Protein AF-A0A2G9UED8-F1 (afdb_monomer)

Nearest PDB structures (foldseek):
  7v2d-assembly1_C  TM=9.829E-01  e=2.106E-15  Sus scrofa
  6zkq-assembly1_6  TM=9.779E-01  e=3.100E-15  Ovis aries
  7ard-assembly1_B  TM=9.927E-01  e=5.538E-15  Polytomella sp. Pringsheim 198.80
  8qby-assembly1_B  TM=9.791E-01  e=1.055E-14  Paracoccus denitrificans PD1222
  7tgh-assembly1_S7  TM=9.379E-01  e=4.356E-14  Tetrahymena thermophila

Foldseek 3Di:
DPVVVVVLVVVVDPDPFKDWDWDFPPDDDDDDGFTWIFIDRHPATQEIERQAWDWPVCLVVVLVVVVPHPPNHAYEYFECRQQANHPNNVPPGTHGHNCVRDNHDYYQYDPHGDSVSVVVRVVVVVVVVVPPPVVVVVVVD

Sequence (141 aa):
MDDFGQQIVNPLFKVPRYKAFILHPTKQQQEPEAKFVLVTKGLVTDLIFVAGTVTNKMAPALRRIYDQMPEAKWVISMGSCANGGGYYHYAYSVLRGCDRIIPVDIYVPGCPPSAEALLYGVLQLQKKIKRKREAQLWYRR

Secondary structure (DSSP, 8-state):
--HHHHHHHHHH--STTEEEEEEPPPS-------EEEEEEETTEEEEEEEESPPBTTTHHHHHHHHHHS-SS-EEEEESHHHHH-GGGTT-TTB-S-GGGTS--SEEE--SSPPHHHHHHHHHHHHHHHHH--HHHHHHT-

Organism: Teladorsagia circumcincta (NCBI:txid45464)

Structure (mmCIF, N/CA/C/O backbone):
data_AF-A0A2G9UED8-F1
#
_entry.id   AF-A0A2G9UED8-F1
#
loop_
_atom_site.group_PDB
_atom_site.id
_atom_site.type_symbol
_atom_site.label_atom_id
_atom_site.label_alt_id
_atom_site.label_comp_id
_atom_site.label_asym_id
_at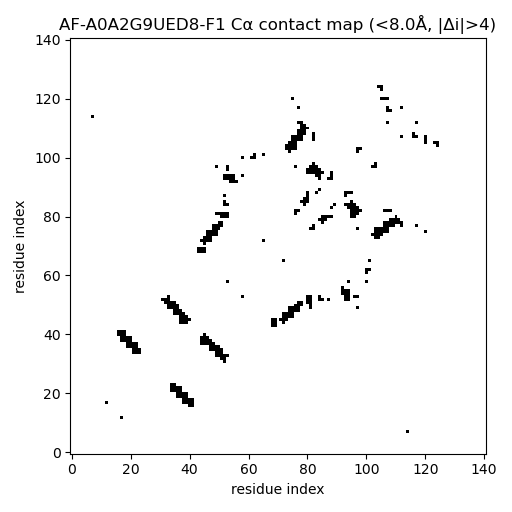om_site.label_entity_id
_atom_site.label_seq_id
_atom_site.pdbx_PDB_ins_code
_atom_site.Cartn_x
_atom_site.Cartn_y
_atom_site.Cartn_z
_atom_site.occupancy
_atom_site.B_iso_or_equiv
_atom_site.auth_seq_id
_atom_site.auth_comp_id
_atom_site.auth_asym_id
_atom_site.auth_atom_id
_atom_site.pdbx_PDB_model_num
ATOM 1 N N . MET A 1 1 ? 18.263 -5.040 2.429 1.00 39.28 1 MET A N 1
ATOM 2 C CA . MET A 1 1 ? 17.142 -4.111 2.761 1.00 39.28 1 MET A CA 1
ATOM 3 C C . MET A 1 1 ? 16.125 -4.837 3.644 1.00 39.28 1 MET A C 1
ATOM 5 O O . MET A 1 1 ? 14.924 -4.603 3.552 1.00 39.28 1 MET A O 1
ATOM 9 N N . ASP A 1 2 ? 16.629 -5.757 4.465 1.00 37.94 2 ASP A N 1
ATOM 10 C CA . ASP A 1 2 ? 15.867 -6.810 5.135 1.00 37.94 2 ASP A CA 1
ATOM 11 C C . ASP A 1 2 ? 15.855 -6.536 6.651 1.00 37.94 2 ASP A C 1
ATOM 13 O O . ASP A 1 2 ? 14.844 -6.760 7.311 1.00 37.94 2 ASP A O 1
ATOM 17 N N . ASP A 1 3 ? 16.891 -5.852 7.153 1.00 37.97 3 ASP A N 1
ATOM 18 C CA . ASP A 1 3 ? 16.985 -5.384 8.539 1.00 37.97 3 ASP A CA 1
ATOM 19 C C . ASP A 1 3 ? 16.120 -4.157 8.846 1.00 37.97 3 ASP A C 1
ATOM 21 O O . ASP A 1 3 ? 15.564 -4.069 9.932 1.00 37.97 3 ASP A O 1
ATOM 25 N N . PHE A 1 4 ? 15.937 -3.215 7.911 1.00 42.72 4 PHE A N 1
ATOM 26 C CA . PHE A 1 4 ? 15.187 -1.972 8.179 1.00 42.72 4 PHE A CA 1
ATOM 27 C C . PHE A 1 4 ? 13.675 -2.226 8.321 1.00 42.72 4 PHE A C 1
ATOM 29 O O . PHE A 1 4 ? 13.005 -1.646 9.174 1.00 42.72 4 PHE A O 1
ATOM 36 N N . GLY A 1 5 ? 13.144 -3.156 7.517 1.00 41.88 5 GLY A N 1
ATOM 37 C CA . GLY A 1 5 ? 11.774 -3.650 7.658 1.00 41.88 5 GLY A CA 1
ATOM 38 C C . GLY A 1 5 ? 11.588 -4.391 8.982 1.00 41.88 5 GLY A C 1
ATOM 39 O O . GLY A 1 5 ? 10.623 -4.134 9.693 1.00 41.88 5 GLY A O 1
ATOM 40 N N . GLN A 1 6 ? 12.548 -5.232 9.378 1.00 44.19 6 GLN A N 1
ATOM 41 C CA . GLN A 1 6 ? 12.515 -5.906 10.677 1.00 44.19 6 GLN A CA 1
ATOM 42 C C . GLN A 1 6 ? 12.700 -4.931 11.856 1.00 44.19 6 GLN A C 1
ATOM 44 O O . GLN A 1 6 ? 12.036 -5.096 12.872 1.00 44.19 6 GLN A O 1
ATOM 49 N N . GLN A 1 7 ? 13.509 -3.874 11.733 1.00 41.84 7 GLN A N 1
ATOM 50 C CA . GLN A 1 7 ? 13.758 -2.879 12.787 1.00 41.84 7 GLN A CA 1
ATOM 51 C C . GLN A 1 7 ? 12.608 -1.898 13.023 1.00 41.84 7 GLN A C 1
ATOM 53 O O . GLN A 1 7 ? 12.506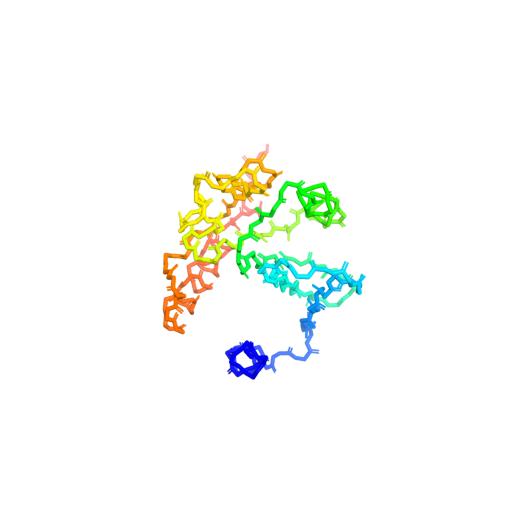 -1.389 14.131 1.00 41.84 7 GLN A O 1
ATOM 58 N N . ILE A 1 8 ? 11.742 -1.624 12.042 1.00 48.03 8 ILE A N 1
ATOM 59 C CA . ILE A 1 8 ? 10.535 -0.796 12.249 1.00 48.03 8 ILE A CA 1
ATOM 60 C C . ILE A 1 8 ? 9.361 -1.671 12.714 1.00 48.03 8 ILE A C 1
ATOM 62 O O . ILE A 1 8 ? 8.551 -1.253 13.545 1.00 48.03 8 ILE A O 1
ATOM 66 N N . VAL A 1 9 ? 9.295 -2.916 12.229 1.00 47.19 9 VAL A N 1
ATOM 67 C CA . VAL A 1 9 ? 8.254 -3.879 12.610 1.00 47.19 9 VAL A CA 1
ATOM 68 C C . VAL A 1 9 ? 8.479 -4.409 14.038 1.00 47.19 9 VAL A C 1
ATOM 70 O O . VAL A 1 9 ? 7.526 -4.448 14.806 1.00 47.19 9 VAL A O 1
ATOM 73 N N . ASN A 1 10 ? 9.710 -4.721 14.461 1.00 41.97 10 ASN A N 1
ATOM 74 C CA . ASN A 1 10 ? 10.003 -5.298 15.788 1.00 41.97 10 ASN A CA 1
ATOM 75 C C . ASN A 1 10 ? 9.675 -4.415 17.021 1.00 41.97 10 ASN A C 1
ATOM 77 O O . ASN A 1 10 ? 9.239 -4.970 18.030 1.00 41.97 10 ASN A O 1
ATOM 81 N N . PRO A 1 11 ? 9.872 -3.079 17.021 1.00 40.47 11 PRO A N 1
ATOM 82 C CA . PRO A 1 11 ? 9.490 -2.224 18.152 1.00 40.47 11 PRO A CA 1
ATOM 83 C C . PRO A 1 11 ? 8.032 -1.728 18.060 1.00 40.47 11 PRO A C 1
ATOM 85 O O . PRO A 1 11 ? 7.355 -1.673 19.083 1.00 40.47 11 PRO A O 1
ATOM 88 N N . LEU A 1 12 ? 7.546 -1.470 16.832 1.00 46.25 12 LEU A N 1
ATOM 89 C CA . LEU A 1 12 ? 6.146 -1.466 16.366 1.00 46.25 12 LEU A CA 1
ATOM 90 C C . LEU A 1 12 ? 5.172 -2.392 17.081 1.00 46.25 12 LEU A C 1
ATOM 92 O O . LEU A 1 12 ? 4.112 -2.060 17.618 1.00 46.25 12 LEU A O 1
ATOM 96 N N . PHE A 1 13 ? 5.577 -3.634 16.946 1.00 45.47 13 PHE A N 1
ATOM 97 C CA . PHE A 1 13 ? 4.773 -4.792 17.102 1.00 45.47 13 PHE A CA 1
ATOM 98 C C . PHE A 1 13 ? 5.580 -5.642 18.086 1.00 45.47 13 PHE A C 1
ATOM 100 O O . PHE A 1 13 ? 6.414 -6.449 17.682 1.00 45.47 13 PHE A O 1
ATOM 107 N N . LYS A 1 14 ? 5.328 -5.435 19.389 1.00 40.03 14 LYS A N 1
ATOM 108 C CA . LYS A 1 14 ? 5.790 -6.267 20.528 1.00 40.03 14 LYS A CA 1
ATOM 109 C C . LYS A 1 14 ? 4.627 -6.987 21.251 1.00 40.03 14 LYS A C 1
ATOM 111 O O . LYS A 1 14 ? 4.794 -7.541 22.333 1.00 40.03 14 LYS A O 1
ATOM 116 N N . VAL A 1 15 ? 3.424 -6.958 20.668 1.00 39.53 15 VAL A N 1
ATOM 117 C CA . VAL A 1 15 ? 2.265 -7.783 21.062 1.00 39.53 15 VAL A CA 1
ATOM 118 C C . VAL A 1 15 ? 2.383 -9.216 20.494 1.00 39.53 15 VAL A C 1
ATOM 120 O O . VAL A 1 15 ? 2.290 -9.391 19.295 1.00 39.53 15 VAL A O 1
ATOM 123 N N . PRO A 1 16 ? 2.470 -10.289 21.293 1.00 37.62 16 PRO A N 1
ATOM 124 C CA . PRO A 1 16 ? 2.824 -11.661 20.856 1.00 37.62 16 PRO A CA 1
ATOM 125 C C . PRO A 1 16 ? 1.884 -12.357 19.835 1.00 37.62 16 PRO A C 1
ATOM 127 O O . PRO A 1 16 ? 1.978 -13.561 19.613 1.00 37.62 16 PRO A O 1
ATOM 130 N N . ARG A 1 17 ? 0.940 -11.633 19.228 1.00 42.59 17 ARG A N 1
ATOM 131 C CA . ARG A 1 17 ? -0.161 -12.138 18.412 1.00 42.59 17 ARG A CA 1
ATOM 132 C C . ARG A 1 17 ? -0.050 -11.817 16.914 1.00 42.59 17 ARG A C 1
ATOM 134 O O . ARG A 1 17 ? -0.813 -12.423 16.165 1.00 42.59 17 ARG A O 1
ATOM 141 N N . TYR A 1 18 ? 0.834 -10.910 16.471 1.00 44.00 18 TYR A N 1
ATOM 142 C CA . TYR A 1 18 ? 1.023 -10.657 15.033 1.00 44.00 18 TYR A CA 1
ATOM 143 C C . TYR A 1 18 ? 2.225 -11.406 14.453 1.00 44.00 18 TYR A C 1
ATOM 145 O O . TYR A 1 18 ? 3.258 -11.549 15.104 1.00 44.00 18 TYR A O 1
ATOM 153 N N . LYS A 1 19 ? 2.100 -11.884 13.213 1.00 47.00 19 LYS A N 1
ATOM 154 C CA . LYS A 1 19 ? 3.220 -12.427 12.433 1.00 47.00 19 LYS A CA 1
ATOM 155 C C . LYS A 1 19 ? 3.323 -11.652 11.124 1.00 47.00 19 LYS A C 1
ATOM 157 O O . LYS A 1 19 ? 2.314 -11.402 10.469 1.00 47.00 19 LYS A O 1
ATOM 162 N N . ALA A 1 20 ? 4.540 -11.247 10.773 1.00 51.47 20 ALA A N 1
ATOM 163 C CA . ALA A 1 20 ? 4.835 -10.626 9.490 1.00 51.47 20 ALA A CA 1
ATOM 164 C C . ALA A 1 20 ? 5.301 -11.715 8.521 1.00 51.47 20 ALA A C 1
ATOM 166 O O . ALA A 1 20 ? 6.325 -12.354 8.760 1.00 51.47 20 ALA A O 1
ATOM 167 N N . PHE A 1 21 ? 4.550 -11.937 7.445 1.00 52.25 21 PHE A N 1
ATOM 168 C CA . PHE A 1 21 ? 4.965 -12.831 6.369 1.00 52.25 21 PHE A CA 1
ATOM 169 C C . PHE A 1 21 ? 5.468 -11.992 5.201 1.00 52.25 21 PHE A C 1
ATOM 171 O O . PHE A 1 21 ? 4.729 -11.183 4.635 1.00 52.25 21 PHE A O 1
ATOM 178 N N . ILE A 1 22 ? 6.741 -12.186 4.863 1.00 53.28 22 ILE A N 1
ATOM 179 C CA . ILE A 1 22 ? 7.346 -11.614 3.665 1.00 53.28 22 ILE A CA 1
ATOM 180 C C . ILE A 1 22 ? 7.141 -12.634 2.552 1.00 53.28 22 ILE A C 1
ATOM 182 O O . ILE A 1 22 ? 7.732 -13.716 2.571 1.00 53.28 22 ILE A O 1
ATOM 186 N N . LEU A 1 23 ? 6.276 -12.309 1.595 1.00 52.56 23 LEU A N 1
ATOM 187 C CA . LEU A 1 23 ? 6.141 -13.125 0.396 1.00 52.56 23 LEU A CA 1
ATOM 188 C C . LEU A 1 23 ? 7.271 -12.750 -0.559 1.00 52.56 23 LEU A C 1
ATOM 190 O O . LEU A 1 23 ? 7.212 -11.729 -1.242 1.00 52.56 23 LEU A O 1
ATOM 194 N N . HIS A 1 24 ? 8.307 -13.584 -0.588 1.00 42.75 24 HIS A N 1
ATOM 195 C CA . HIS A 1 24 ? 9.303 -13.548 -1.650 1.00 42.75 24 HIS A CA 1
ATOM 196 C C . HIS A 1 24 ? 8.779 -14.367 -2.839 1.00 42.75 24 HIS A C 1
ATOM 198 O O . HIS A 1 24 ? 8.445 -15.541 -2.651 1.00 42.75 24 HIS A O 1
ATOM 204 N N . PRO A 1 25 ? 8.699 -13.804 -4.057 1.00 43.16 25 PRO A N 1
ATOM 205 C CA . PRO A 1 25 ? 8.406 -14.606 -5.236 1.00 43.16 25 PRO A CA 1
ATOM 206 C C . PRO A 1 25 ? 9.520 -15.647 -5.428 1.00 43.16 25 PRO A C 1
ATOM 208 O O . PRO A 1 25 ? 10.709 -15.328 -5.461 1.00 43.16 25 PRO A O 1
ATOM 211 N N . THR A 1 26 ? 9.136 -16.918 -5.506 1.00 43.25 26 THR A N 1
ATOM 212 C CA . THR A 1 26 ? 10.039 -18.053 -5.690 1.00 43.25 26 THR A CA 1
ATOM 213 C C . THR A 1 26 ? 10.739 -17.982 -7.052 1.00 43.25 26 THR A C 1
ATOM 215 O O . THR A 1 26 ? 10.097 -18.038 -8.090 1.00 43.25 26 THR A O 1
ATOM 218 N N . LYS A 1 27 ? 12.073 -17.861 -6.987 1.00 44.09 27 LYS A N 1
ATOM 219 C CA . LYS A 1 27 ? 13.131 -18.080 -7.995 1.00 44.09 27 LYS A CA 1
ATOM 220 C C . LYS A 1 27 ? 12.871 -17.695 -9.475 1.00 44.09 27 LYS A C 1
ATOM 222 O O . LYS A 1 27 ? 12.113 -18.337 -10.187 1.00 44.09 27 LYS A O 1
ATOM 227 N N . GLN A 1 28 ? 13.770 -16.808 -9.931 1.00 41.03 28 GLN A N 1
ATOM 228 C CA . GLN A 1 28 ? 14.296 -16.581 -11.295 1.00 41.03 28 GLN A CA 1
ATOM 229 C C . GLN A 1 28 ? 13.608 -15.530 -12.186 1.00 41.03 28 GLN A C 1
ATOM 231 O O . GLN A 1 28 ? 12.726 -15.841 -12.974 1.00 41.03 28 GLN A O 1
ATOM 236 N N . GLN A 1 29 ? 14.107 -14.290 -12.062 1.00 35.09 29 GLN A N 1
ATOM 237 C CA . GLN A 1 29 ? 14.601 -13.365 -13.109 1.00 35.09 29 GLN A CA 1
ATOM 238 C C . GLN A 1 29 ? 14.325 -11.908 -12.699 1.00 35.09 29 GLN A C 1
ATOM 240 O O . GLN A 1 29 ? 13.221 -11.407 -12.849 1.00 35.09 29 GLN A O 1
ATOM 245 N N . GLN A 1 30 ? 15.354 -11.275 -12.125 1.00 40.94 30 GLN A N 1
ATOM 246 C CA . GLN A 1 30 ? 15.758 -9.875 -12.322 1.00 40.94 30 GLN A CA 1
ATOM 247 C C . GLN A 1 30 ? 14.638 -8.860 -12.668 1.00 40.94 30 GLN A C 1
ATOM 249 O O . GLN A 1 30 ? 14.644 -8.260 -13.735 1.00 40.94 30 GLN A O 1
ATOM 254 N N . GLU A 1 31 ? 13.707 -8.616 -11.744 1.00 39.66 31 GLU A N 1
ATOM 255 C CA . GLU A 1 31 ? 12.831 -7.433 -11.746 1.00 39.66 31 GLU A CA 1
ATOM 256 C C . GLU A 1 31 ? 12.878 -6.788 -10.350 1.00 39.66 31 GLU A C 1
ATOM 258 O O . GLU A 1 31 ? 13.016 -7.520 -9.364 1.00 39.66 31 GLU A O 1
ATOM 263 N N . PRO A 1 32 ? 12.821 -5.444 -10.233 1.00 41.47 32 PRO A N 1
ATOM 264 C CA . PRO A 1 32 ? 12.963 -4.746 -8.956 1.00 41.47 32 PRO A CA 1
ATOM 265 C C . PRO A 1 32 ? 11.934 -5.278 -7.954 1.00 41.47 32 PRO A C 1
ATOM 267 O O . PRO A 1 32 ? 10.727 -5.189 -8.169 1.00 41.47 32 PRO A O 1
ATOM 270 N N . GLU A 1 33 ? 12.442 -5.886 -6.888 1.00 42.59 33 GLU A N 1
ATOM 271 C CA . GLU A 1 33 ? 11.713 -6.760 -5.974 1.00 42.59 33 GLU A CA 1
ATOM 272 C C . GLU A 1 33 ? 10.497 -6.060 -5.351 1.00 42.59 33 GLU A C 1
ATOM 274 O O . GLU A 1 33 ? 10.631 -5.197 -4.482 1.00 42.59 33 GLU A O 1
ATOM 279 N N . ALA A 1 34 ? 9.289 -6.446 -5.759 1.00 47.25 34 ALA A N 1
ATOM 280 C CA . ALA A 1 34 ? 8.080 -6.059 -5.046 1.00 47.25 34 ALA A CA 1
ATOM 281 C C . ALA A 1 34 ? 8.021 -6.848 -3.729 1.00 47.25 34 ALA A C 1
ATOM 283 O O . ALA A 1 34 ? 7.718 -8.043 -3.724 1.00 47.25 34 ALA A O 1
ATOM 284 N N . LYS A 1 35 ? 8.340 -6.193 -2.607 1.00 55.00 35 LYS A N 1
ATOM 285 C CA . LYS A 1 35 ? 8.237 -6.790 -1.272 1.00 55.00 35 LYS A CA 1
ATOM 286 C C . LYS A 1 35 ? 6.838 -6.518 -0.724 1.00 55.00 35 LYS A C 1
ATOM 288 O O . LYS A 1 35 ? 6.485 -5.382 -0.416 1.00 55.00 35 LYS A O 1
ATOM 293 N N . PHE A 1 36 ? 6.029 -7.567 -0.608 1.00 62.09 36 PHE A N 1
ATOM 294 C CA . PHE A 1 36 ? 4.726 -7.494 0.054 1.00 62.09 36 PHE A CA 1
ATOM 295 C C . PHE A 1 36 ? 4.882 -7.985 1.489 1.00 62.09 36 PHE A C 1
ATOM 297 O O . PHE A 1 36 ? 5.335 -9.110 1.714 1.00 62.09 36 PHE A O 1
ATOM 304 N N . VAL A 1 37 ? 4.512 -7.142 2.452 1.00 64.19 37 VAL A N 1
ATOM 305 C CA . VAL A 1 37 ? 4.506 -7.516 3.870 1.00 64.19 37 VAL A CA 1
ATOM 306 C C . VAL A 1 37 ? 3.059 -7.657 4.311 1.00 64.19 37 VAL A C 1
ATOM 308 O O . VAL A 1 37 ? 2.300 -6.686 4.325 1.00 64.19 37 VAL A O 1
ATOM 311 N N . LEU A 1 38 ? 2.679 -8.884 4.653 1.00 62.66 38 LEU A N 1
ATOM 312 C CA . LEU A 1 38 ? 1.378 -9.197 5.230 1.00 62.66 38 LEU A CA 1
ATOM 313 C C . LEU A 1 38 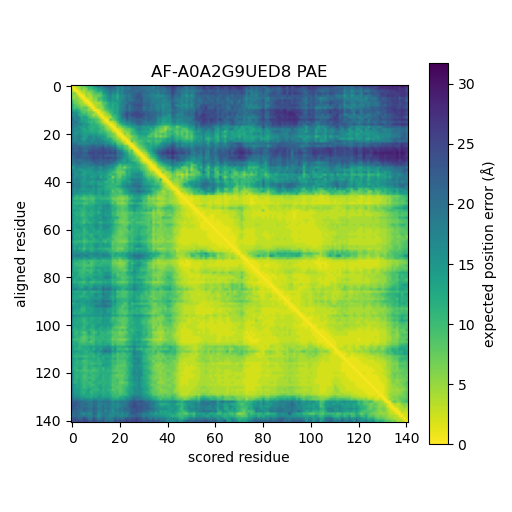? 1.511 -9.231 6.748 1.00 62.66 38 LEU A C 1
ATOM 315 O O . LEU A 1 38 ? 2.369 -9.943 7.274 1.00 62.66 38 LEU A O 1
ATOM 319 N N . VAL A 1 39 ? 0.664 -8.477 7.449 1.00 61.34 39 VAL A N 1
ATOM 320 C CA . VAL A 1 39 ? 0.598 -8.507 8.914 1.00 61.34 39 VAL A CA 1
ATOM 321 C C . VAL A 1 39 ? -0.657 -9.266 9.331 1.00 61.34 39 VAL A C 1
ATOM 323 O O . VAL A 1 39 ? -1.782 -8.839 9.058 1.00 61.34 39 VAL A O 1
ATOM 326 N N . THR A 1 40 ? -0.458 -10.412 9.981 1.00 53.66 40 THR A N 1
ATOM 327 C CA . THR A 1 40 ? -1.537 -11.286 10.463 1.00 53.66 40 THR A CA 1
ATOM 328 C C . THR A 1 40 ? -1.740 -11.139 11.955 1.00 53.66 40 THR A C 1
ATOM 330 O O . THR A 1 40 ? -0.784 -10.834 12.656 1.00 53.66 40 THR A O 1
ATOM 333 N N . LYS A 1 41 ? -2.951 -11.398 12.460 1.00 53.25 41 LYS A N 1
ATOM 334 C CA . LYS A 1 41 ? -3.228 -11.640 13.883 1.00 53.25 41 LYS A CA 1
ATOM 335 C C . LYS A 1 41 ? -3.694 -13.092 14.032 1.00 53.25 41 LYS A C 1
ATOM 337 O O . LYS A 1 41 ? -4.884 -13.385 14.015 1.00 53.25 41 LYS A O 1
ATOM 342 N N . GLY A 1 42 ? -2.748 -14.024 14.155 1.00 57.09 42 GLY A N 1
ATOM 343 C CA . GLY A 1 42 ? -3.017 -15.468 14.072 1.00 57.09 42 GLY A CA 1
ATOM 344 C C . GLY A 1 42 ? -2.944 -16.000 12.633 1.00 57.09 42 GLY A C 1
ATOM 345 O O . GLY A 1 42 ? -2.047 -15.609 11.887 1.00 57.09 42 GLY A O 1
ATOM 346 N N . LEU A 1 43 ? -3.858 -16.903 12.250 1.00 54.16 43 LEU A N 1
ATOM 347 C CA . LEU A 1 43 ? -3.950 -17.473 10.888 1.00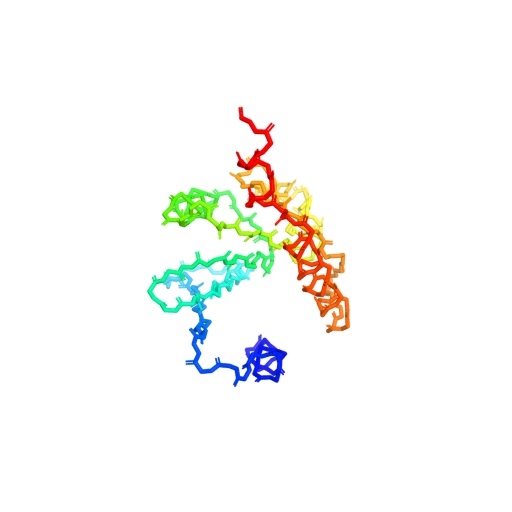 54.16 43 LEU A CA 1
ATOM 348 C C . LEU A 1 43 ? -4.513 -16.487 9.849 1.00 54.16 43 LEU A C 1
ATOM 350 O O . LEU A 1 43 ? -4.470 -16.767 8.656 1.00 54.16 43 LEU A O 1
ATOM 354 N N . VAL A 1 44 ? -5.054 -15.356 10.302 1.00 57.12 44 VAL A N 1
ATOM 355 C CA . VAL A 1 44 ? -5.820 -14.422 9.480 1.00 57.12 44 VAL A CA 1
ATOM 356 C C . VAL A 1 44 ? -5.040 -13.120 9.286 1.00 57.12 44 VAL A C 1
ATOM 358 O O . VAL A 1 44 ? -4.533 -12.541 10.252 1.00 57.12 44 VAL A O 1
ATOM 361 N N . THR A 1 45 ? -4.915 -12.683 8.031 1.00 60.59 45 THR A N 1
ATOM 362 C CA . THR A 1 45 ? -4.251 -11.430 7.645 1.00 60.59 45 THR A CA 1
ATOM 363 C C . THR A 1 45 ? -5.235 -10.270 7.676 1.00 60.59 45 THR A C 1
ATOM 365 O O . THR A 1 45 ? -6.249 -10.328 6.988 1.00 60.59 45 THR A O 1
ATOM 368 N N . ASP A 1 46 ? -4.891 -9.191 8.381 1.00 71.62 46 ASP A N 1
ATOM 369 C CA . ASP A 1 46 ? -5.773 -8.021 8.528 1.00 71.62 46 ASP A CA 1
ATOM 370 C C . ASP A 1 46 ? -5.238 -6.781 7.778 1.00 71.62 46 ASP A C 1
ATOM 372 O O . ASP A 1 46 ? -5.974 -5.829 7.519 1.00 71.62 46 ASP A O 1
ATOM 376 N N . LEU A 1 47 ? -3.948 -6.769 7.410 1.00 78.75 47 LEU A N 1
ATOM 377 C CA . LEU A 1 47 ? -3.279 -5.613 6.805 1.00 78.75 47 LEU A CA 1
ATOM 378 C C . LEU A 1 47 ? -2.257 -6.026 5.733 1.00 78.75 47 LEU A C 1
ATOM 380 O O . LEU A 1 47 ? -1.379 -6.854 5.990 1.00 78.75 47 LEU A O 1
ATOM 384 N N . ILE A 1 48 ? -2.341 -5.396 4.556 1.00 83.69 48 ILE A N 1
ATOM 385 C CA . ILE A 1 48 ? -1.358 -5.499 3.466 1.00 83.69 48 ILE A CA 1
ATOM 386 C C . ILE A 1 48 ? -0.533 -4.214 3.386 1.00 83.69 48 ILE A C 1
ATOM 388 O O . ILE A 1 48 ? -1.090 -3.122 3.255 1.00 83.69 48 ILE A O 1
ATOM 392 N N . PHE A 1 49 ? 0.793 -4.351 3.355 1.00 84.12 49 PHE A N 1
ATOM 393 C CA . PHE A 1 49 ? 1.700 -3.301 2.895 1.00 84.12 49 PHE A CA 1
ATOM 394 C C . PHE A 1 49 ? 2.191 -3.601 1.479 1.00 84.12 49 PHE A C 1
ATOM 396 O O . PHE A 1 49 ? 2.838 -4.625 1.236 1.00 84.12 49 PHE A O 1
ATOM 403 N N . VAL A 1 50 ? 1.926 -2.680 0.555 1.00 85.06 50 VAL A N 1
ATOM 404 C CA . VAL A 1 50 ? 2.462 -2.716 -0.810 1.00 85.06 50 VAL A CA 1
ATOM 405 C C . VAL A 1 50 ? 3.710 -1.842 -0.848 1.00 85.06 50 VAL A C 1
ATOM 407 O O . VAL A 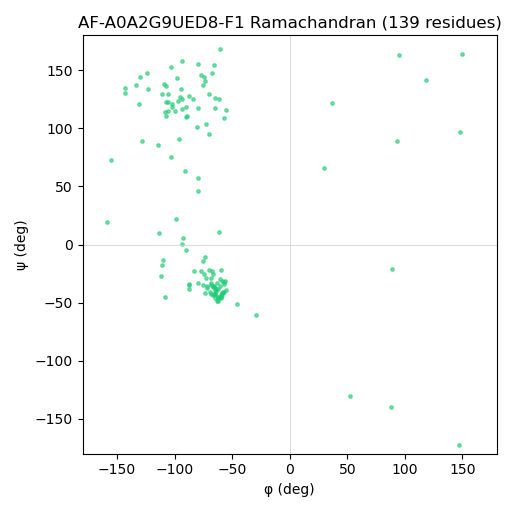1 50 ? 3.619 -0.632 -1.045 1.00 85.06 50 VAL A O 1
ATOM 410 N N . ALA A 1 51 ? 4.871 -2.448 -0.592 1.00 80.56 51 ALA A N 1
ATOM 411 C CA . ALA A 1 51 ? 6.152 -1.756 -0.490 1.00 80.56 51 ALA A CA 1
ATOM 412 C C . ALA A 1 51 ? 6.992 -1.957 -1.757 1.00 80.56 51 ALA A C 1
ATOM 414 O O . ALA A 1 51 ? 7.953 -2.726 -1.780 1.00 80.56 51 ALA A O 1
ATOM 415 N N . GLY A 1 52 ? 6.615 -1.257 -2.829 1.00 79.81 52 GLY A N 1
ATOM 416 C CA . GLY A 1 52 ? 7.393 -1.235 -4.065 1.00 79.81 52 GLY A CA 1
ATOM 417 C C . GLY A 1 52 ? 6.563 -1.116 -5.336 1.00 79.81 52 GLY A C 1
ATOM 418 O O . GLY A 1 52 ? 5.354 -0.893 -5.321 1.00 79.81 52 GLY A O 1
ATOM 419 N N . THR A 1 53 ? 7.252 -1.245 -6.463 1.00 82.00 53 THR A N 1
ATOM 420 C CA . THR A 1 53 ? 6.644 -1.228 -7.792 1.00 82.00 53 THR A CA 1
ATOM 421 C C . THR A 1 53 ? 5.830 -2.498 -8.019 1.00 82.00 53 THR A C 1
ATOM 423 O O . THR A 1 53 ? 6.338 -3.599 -7.836 1.00 82.00 53 THR A O 1
ATOM 426 N N . VAL A 1 54 ? 4.580 -2.364 -8.461 1.00 83.94 54 VAL A N 1
ATOM 427 C CA . VAL A 1 54 ? 3.755 -3.511 -8.864 1.00 83.94 54 VAL A CA 1
ATOM 428 C C . VAL A 1 54 ? 3.903 -3.711 -10.366 1.00 83.94 54 VAL A C 1
ATOM 430 O O . VAL A 1 54 ? 3.663 -2.783 -11.135 1.00 83.94 54 VAL A O 1
ATOM 433 N N . THR A 1 55 ? 4.287 -4.910 -10.798 1.00 84.88 55 THR A N 1
ATOM 434 C CA . THR A 1 55 ? 4.377 -5.251 -12.224 1.00 84.88 55 THR A CA 1
ATOM 435 C C . THR A 1 55 ? 3.096 -5.911 -12.725 1.00 84.88 55 THR A C 1
ATOM 437 O O . THR A 1 55 ? 2.329 -6.495 -11.953 1.00 84.88 55 THR A O 1
ATOM 440 N N . ASN A 1 56 ? 2.864 -5.853 -14.038 1.00 87.50 56 ASN A N 1
ATOM 441 C CA . ASN A 1 56 ? 1.698 -6.468 -14.683 1.00 87.50 56 ASN A CA 1
ATOM 442 C C . ASN A 1 56 ? 1.618 -7.980 -14.404 1.00 87.50 56 ASN A C 1
ATOM 444 O O . ASN A 1 56 ? 0.529 -8.520 -14.221 1.00 87.50 56 ASN A O 1
ATOM 448 N N . LYS A 1 57 ? 2.770 -8.657 -14.297 1.00 82.88 57 LYS A N 1
ATOM 449 C CA . LYS A 1 57 ? 2.858 -10.087 -13.963 1.00 82.88 57 LYS A CA 1
ATOM 450 C C . LYS A 1 57 ? 2.402 -10.385 -12.530 1.00 82.88 57 LYS A C 1
ATOM 452 O O . LYS A 1 57 ? 1.795 -11.424 -12.283 1.00 82.88 57 LYS A O 1
ATOM 457 N N . MET A 1 58 ? 2.681 -9.480 -11.591 1.00 80.44 58 MET A N 1
ATOM 458 C CA . MET A 1 58 ? 2.343 -9.647 -10.174 1.00 80.44 58 MET A CA 1
ATOM 459 C C . MET A 1 58 ? 0.897 -9.248 -9.852 1.00 80.44 58 MET A C 1
ATOM 461 O O . MET A 1 58 ? 0.323 -9.731 -8.875 1.00 80.44 58 MET A O 1
ATOM 465 N N . ALA A 1 59 ? 0.279 -8.409 -10.686 1.00 84.25 59 ALA A N 1
ATOM 466 C CA . ALA A 1 59 ? -1.083 -7.919 -10.502 1.00 84.25 59 ALA A CA 1
ATOM 467 C C . ALA A 1 59 ? -2.129 -8.995 -10.122 1.00 84.25 59 ALA A C 1
ATOM 469 O O . ALA A 1 59 ? -2.820 -8.816 -9.113 1.00 84.25 59 ALA A O 1
ATOM 470 N N . PRO A 1 60 ? -2.247 -10.132 -10.841 1.00 84.88 60 PRO A N 1
ATOM 471 C CA . PRO A 1 60 ? -3.220 -11.165 -10.487 1.00 84.88 60 PRO A CA 1
ATOM 472 C C . PRO A 1 60 ? -2.888 -11.882 -9.171 1.00 84.88 60 PRO A C 1
ATOM 474 O O . PRO A 1 60 ? -3.799 -12.274 -8.446 1.00 84.88 60 PRO A O 1
ATOM 477 N N . ALA A 1 61 ? -1.607 -12.055 -8.833 1.00 80.75 61 ALA A N 1
ATOM 478 C CA . ALA A 1 61 ? -1.205 -12.680 -7.572 1.00 80.75 61 ALA A CA 1
ATOM 479 C C . ALA A 1 61 ? -1.558 -11.784 -6.380 1.00 80.75 61 ALA A C 1
ATOM 481 O O . ALA A 1 61 ? -2.122 -12.253 -5.392 1.00 80.75 61 ALA A O 1
ATOM 482 N N . LEU A 1 62 ? -1.305 -10.483 -6.519 1.00 81.75 62 LEU A N 1
ATOM 483 C CA . LEU A 1 62 ? -1.673 -9.479 -5.533 1.00 81.75 62 LEU A CA 1
ATOM 484 C C . LEU A 1 62 ? -3.193 -9.463 -5.303 1.00 81.75 62 LEU A C 1
ATOM 486 O O . LEU A 1 62 ? -3.645 -9.508 -4.158 1.00 81.75 62 LEU A O 1
ATOM 490 N N . ARG A 1 63 ? -3.988 -9.510 -6.380 1.00 86.69 63 ARG A N 1
ATOM 491 C CA . ARG A 1 63 ? -5.448 -9.592 -6.272 1.00 86.69 63 ARG A CA 1
ATOM 492 C C . ARG A 1 63 ? -5.918 -10.836 -5.514 1.00 86.69 63 ARG A C 1
ATOM 494 O O . ARG A 1 63 ? -6.746 -10.719 -4.619 1.00 86.69 63 ARG A O 1
ATOM 501 N N . ARG A 1 64 ? -5.353 -12.007 -5.825 1.00 83.62 64 ARG A N 1
ATOM 502 C CA . ARG A 1 64 ? -5.702 -13.273 -5.155 1.00 83.62 64 ARG A CA 1
ATOM 503 C C . ARG A 1 64 ? -5.450 -13.220 -3.651 1.00 83.62 64 ARG A C 1
ATOM 505 O O . ARG A 1 64 ? -6.293 -13.678 -2.890 1.00 83.62 64 ARG A O 1
ATOM 512 N N . ILE A 1 65 ? -4.329 -12.635 -3.227 1.00 80.94 65 ILE A N 1
ATOM 513 C CA . ILE A 1 65 ? -4.013 -12.459 -1.801 1.00 80.94 65 ILE A CA 1
ATOM 514 C C . ILE A 1 65 ? -5.076 -11.586 -1.130 1.00 80.94 65 ILE A C 1
ATOM 516 O O . ILE A 1 65 ? -5.573 -11.927 -0.061 1.00 80.94 65 ILE A O 1
ATOM 520 N N . TYR A 1 66 ? -5.464 -10.484 -1.773 1.00 84.31 66 TYR A N 1
ATOM 521 C CA . TYR A 1 66 ? -6.493 -9.596 -1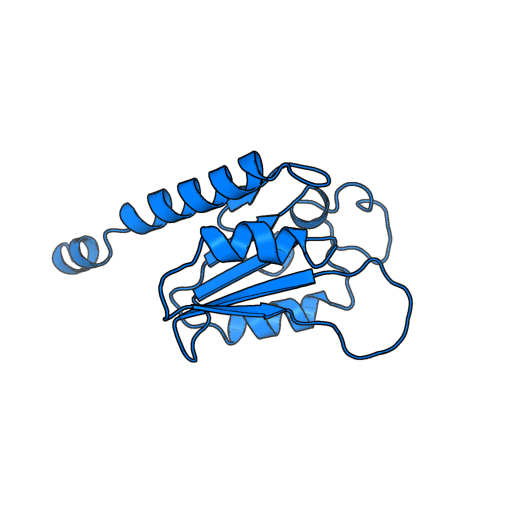.240 1.00 84.31 66 TYR A CA 1
ATOM 522 C C . TYR A 1 66 ? -7.877 -10.242 -1.171 1.00 84.31 66 TYR A C 1
ATOM 524 O O . TYR A 1 66 ? -8.633 -9.971 -0.238 1.00 84.31 66 TYR A O 1
ATOM 532 N N . ASP A 1 67 ? -8.226 -11.088 -2.136 1.00 87.00 67 ASP A N 1
ATOM 533 C CA . ASP A 1 67 ? -9.507 -11.797 -2.148 1.00 87.00 67 ASP A CA 1
ATOM 534 C C . ASP A 1 67 ? -9.563 -12.915 -1.091 1.00 87.00 67 ASP A C 1
ATOM 536 O O . ASP A 1 67 ? -10.631 -13.192 -0.557 1.00 87.00 67 ASP A O 1
ATOM 540 N N . GLN A 1 68 ? 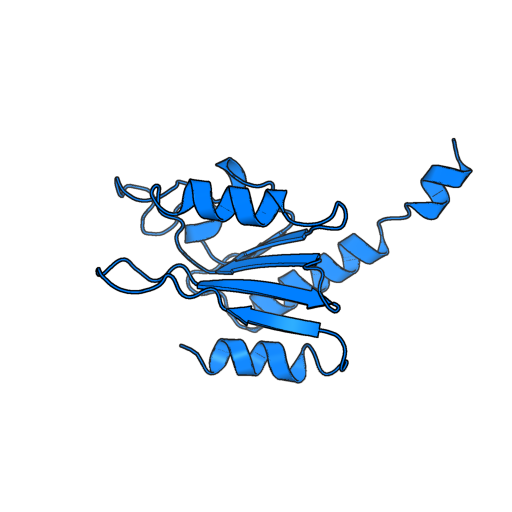-8.420 -13.509 -0.732 1.00 80.50 68 GLN A N 1
ATOM 541 C CA . GLN A 1 68 ? -8.313 -14.505 0.344 1.00 80.50 68 GLN A CA 1
ATOM 542 C C . GLN A 1 68 ? -8.384 -13.901 1.755 1.00 80.50 68 GLN A C 1
ATOM 544 O O . GLN A 1 68 ? -8.544 -14.637 2.730 1.00 80.50 68 GLN A O 1
ATOM 549 N N . MET A 1 69 ? -8.248 -12.580 1.889 1.00 79.00 69 MET A N 1
ATOM 550 C CA . MET A 1 69 ? -8.334 -11.908 3.184 1.00 79.00 69 MET A CA 1
ATOM 551 C C . MET A 1 69 ? -9.782 -11.771 3.667 1.00 79.00 69 MET A C 1
ATOM 553 O O . MET A 1 69 ? -10.679 -11.525 2.853 1.00 79.00 69 MET A O 1
ATOM 557 N N . PRO A 1 70 ? -10.012 -11.859 4.991 1.00 80.12 70 PRO A N 1
ATOM 558 C CA . PRO A 1 70 ? -11.321 -11.611 5.588 1.00 80.12 70 PRO A CA 1
ATOM 559 C C . PRO A 1 70 ? -11.796 -10.176 5.315 1.00 80.12 70 PRO A C 1
ATOM 561 O O . PRO A 1 70 ? -11.028 -9.298 4.922 1.00 80.12 70 PRO A O 1
ATOM 564 N N . GLU A 1 71 ? -13.070 -9.913 5.596 1.00 76.62 71 GLU A N 1
ATOM 565 C CA . GLU A 1 71 ? -13.704 -8.607 5.382 1.00 76.62 71 GLU A CA 1
ATOM 566 C C . GLU A 1 71 ? -12.989 -7.445 6.107 1.00 76.62 71 GLU A C 1
ATOM 568 O O . GLU A 1 71 ? -12.929 -6.329 5.589 1.00 76.62 71 GLU A O 1
ATOM 573 N N . ALA A 1 72 ? -12.374 -7.703 7.266 1.00 68.81 72 ALA A N 1
ATOM 574 C CA . ALA A 1 72 ? -11.597 -6.723 8.026 1.00 68.81 72 ALA A CA 1
ATOM 575 C C . ALA A 1 72 ? -10.171 -6.532 7.467 1.00 68.81 72 ALA A C 1
ATOM 577 O O . ALA A 1 72 ? -9.185 -6.714 8.180 1.00 68.81 72 ALA A O 1
ATOM 578 N N . LYS A 1 73 ? -10.065 -6.157 6.190 1.00 84.69 73 LYS A N 1
ATOM 579 C CA . LYS A 1 73 ? -8.792 -5.955 5.486 1.00 84.69 73 LYS A CA 1
ATOM 580 C C . LYS A 1 73 ? -8.484 -4.486 5.235 1.00 84.69 73 LYS A C 1
ATOM 582 O O . LYS A 1 73 ? -9.348 -3.727 4.802 1.00 84.69 73 LYS A O 1
ATOM 587 N N . TRP A 1 74 ? -7.229 -4.118 5.468 1.00 87.12 74 TRP A N 1
ATOM 588 C CA . TRP A 1 74 ? -6.698 -2.775 5.246 1.00 87.12 74 TRP A CA 1
ATOM 589 C C . TRP A 1 74 ? -5.493 -2.819 4.313 1.00 87.12 74 TRP A C 1
ATOM 591 O O . TRP A 1 74 ? -4.716 -3.777 4.339 1.00 87.12 74 TRP A O 1
ATOM 601 N N . VAL A 1 75 ? -5.312 -1.776 3.505 1.00 89.62 75 VAL A N 1
ATOM 602 C CA . VAL A 1 75 ? -4.221 -1.720 2.521 1.00 89.62 75 VAL A CA 1
ATOM 603 C C . VAL A 1 75 ? -3.476 -0.398 2.617 1.00 89.62 75 VAL A C 1
ATOM 605 O O . VAL A 1 75 ? -4.047 0.674 2.418 1.00 89.62 75 VAL A O 1
ATOM 608 N N . ILE A 1 76 ? -2.176 -0.475 2.892 1.00 89.69 76 ILE A N 1
ATOM 609 C CA . ILE A 1 76 ? -1.271 0.675 2.874 1.00 89.69 76 ILE A CA 1
ATOM 610 C C . ILE A 1 76 ? -0.394 0.585 1.627 1.00 89.69 76 ILE A C 1
ATOM 612 O O . ILE A 1 76 ? 0.352 -0.380 1.442 1.00 89.69 76 ILE A O 1
ATOM 616 N N . SER A 1 77 ? -0.451 1.623 0.796 1.00 90.44 77 SER A N 1
ATOM 617 C CA . SER A 1 77 ? 0.460 1.797 -0.332 1.00 90.44 77 SER A CA 1
ATOM 618 C C . SER A 1 77 ? 1.685 2.581 0.123 1.00 90.44 77 SER A C 1
ATOM 620 O O . SER A 1 77 ? 1.571 3.719 0.588 1.00 90.44 77 SER A O 1
ATOM 622 N N . MET A 1 78 ? 2.859 1.960 0.026 1.00 87.69 78 MET A N 1
ATOM 623 C CA . MET A 1 78 ? 4.120 2.529 0.482 1.00 87.69 78 MET A CA 1
ATOM 624 C C . MET A 1 78 ? 4.978 2.931 -0.719 1.00 87.69 78 MET A C 1
ATOM 626 O O . MET A 1 78 ? 5.532 2.094 -1.432 1.00 87.69 78 MET A O 1
ATOM 630 N N . GLY A 1 79 ? 5.134 4.243 -0.890 1.00 87.12 79 GLY A N 1
ATOM 631 C CA . GLY A 1 79 ? 6.037 4.842 -1.863 1.00 87.12 79 GLY A CA 1
ATOM 632 C C . GLY A 1 79 ? 5.392 5.217 -3.199 1.00 87.12 79 GLY A C 1
ATOM 633 O O . GLY A 1 79 ? 4.307 4.765 -3.564 1.00 87.12 79 GLY A O 1
ATOM 634 N N . SER A 1 80 ? 6.083 6.073 -3.955 1.00 87.81 80 SER A N 1
ATOM 635 C CA . SER A 1 80 ? 5.585 6.664 -5.206 1.00 87.81 80 SER A CA 1
ATOM 636 C C . SER A 1 80 ? 5.251 5.615 -6.272 1.00 87.81 80 SER A C 1
ATOM 638 O O . SER A 1 80 ? 4.268 5.767 -7.000 1.00 87.81 80 SER A O 1
ATOM 640 N N . CYS A 1 81 ? 6.023 4.527 -6.330 1.00 87.56 81 CYS A N 1
ATOM 641 C CA . CYS A 1 81 ? 5.804 3.432 -7.270 1.00 87.56 81 CYS A CA 1
ATOM 642 C C . CYS A 1 81 ? 4.494 2.678 -7.005 1.00 87.56 81 CYS A C 1
ATOM 644 O O . CYS A 1 81 ? 3.750 2.409 -7.945 1.00 87.56 81 CYS A O 1
ATOM 646 N N . ALA A 1 82 ? 4.173 2.393 -5.742 1.00 85.94 82 ALA A N 1
ATOM 647 C CA . ALA A 1 82 ? 2.925 1.729 -5.371 1.00 85.94 82 ALA A CA 1
ATOM 648 C C . ALA A 1 82 ? 1.711 2.660 -5.540 1.00 85.94 82 ALA A C 1
ATOM 650 O O . ALA A 1 82 ? 0.651 2.218 -5.981 1.00 85.94 82 ALA A O 1
ATOM 651 N N . ASN A 1 83 ? 1.878 3.959 -5.260 1.00 89.81 83 ASN A N 1
ATOM 652 C CA . ASN A 1 83 ? 0.790 4.939 -5.333 1.00 89.81 83 ASN A CA 1
ATOM 653 C C . ASN A 1 83 ? 0.335 5.194 -6.778 1.00 89.81 83 ASN A C 1
ATOM 655 O O . ASN A 1 83 ? -0.858 5.306 -7.037 1.00 89.81 83 ASN A O 1
ATOM 659 N N . GLY A 1 84 ? 1.275 5.277 -7.725 1.00 88.44 84 GLY A N 1
ATOM 660 C CA . GLY A 1 84 ? 0.953 5.688 -9.095 1.00 88.44 84 GLY A CA 1
ATOM 661 C C . GLY A 1 84 ? 1.964 5.274 -10.159 1.00 88.44 84 GLY A C 1
ATOM 662 O O . GLY A 1 84 ? 1.995 5.883 -11.220 1.00 88.44 84 GLY A O 1
ATOM 663 N N . GLY A 1 85 ? 2.823 4.284 -9.911 1.00 84.38 85 GLY A N 1
ATOM 664 C CA . GLY A 1 85 ? 3.893 3.866 -10.832 1.00 84.38 85 GLY A CA 1
ATOM 665 C C . GLY A 1 85 ? 5.216 4.616 -10.637 1.00 84.38 85 GLY A C 1
ATOM 666 O O . GLY A 1 85 ? 6.272 4.075 -10.957 1.00 84.38 85 GLY A O 1
ATOM 667 N N . GLY A 1 86 ? 5.187 5.799 -10.012 1.00 88.25 86 GLY A N 1
ATOM 668 C CA . GLY A 1 86 ? 6.374 6.516 -9.536 1.00 88.25 86 GLY A CA 1
ATOM 669 C C . GLY A 1 86 ? 7.447 6.692 -10.609 1.00 88.25 86 GLY A C 1
ATOM 670 O O . GLY A 1 86 ? 7.156 7.104 -11.729 1.00 88.25 86 GLY A O 1
ATOM 671 N N . TYR A 1 87 ? 8.688 6.345 -10.269 1.00 87.81 87 TYR A N 1
ATOM 672 C CA . TYR A 1 87 ? 9.828 6.436 -11.185 1.00 87.81 87 TYR A CA 1
ATOM 673 C C . TYR A 1 87 ? 9.641 5.600 -12.466 1.00 87.81 87 TYR A C 1
ATOM 675 O O . TYR A 1 87 ? 10.081 5.994 -13.541 1.00 87.81 87 TYR A O 1
ATOM 683 N N . TYR A 1 88 ? 8.922 4.478 -12.372 1.00 87.62 88 TYR A N 1
ATOM 684 C CA . TYR A 1 88 ? 8.685 3.551 -13.479 1.00 87.62 88 TYR A CA 1
ATOM 685 C C . TYR A 1 88 ? 7.316 3.744 -14.148 1.00 87.62 88 TYR A C 1
ATOM 687 O O . TYR A 1 88 ? 6.815 2.836 -14.805 1.00 87.62 88 TYR A O 1
ATOM 695 N N . HIS A 1 89 ? 6.694 4.918 -14.009 1.00 87.56 89 HIS A N 1
ATOM 696 C CA . HIS A 1 89 ? 5.348 5.179 -14.532 1.00 87.56 89 HIS A CA 1
ATOM 697 C C . HIS A 1 89 ? 5.207 4.945 -16.050 1.00 87.56 89 HIS A C 1
ATOM 699 O O . HIS A 1 89 ? 4.145 4.530 -16.524 1.00 87.56 89 HIS A O 1
ATOM 705 N N . TYR A 1 90 ? 6.280 5.196 -16.806 1.00 90.00 90 TYR A N 1
ATOM 706 C CA . TYR A 1 90 ? 6.332 5.013 -18.261 1.00 90.00 90 TYR A CA 1
ATOM 707 C C . TYR A 1 90 ? 6.873 3.643 -18.694 1.00 90.00 90 TYR A C 1
ATOM 709 O O . TYR A 1 90 ? 6.960 3.375 -19.890 1.00 90.00 90 TYR A O 1
ATOM 717 N N . ALA A 1 91 ? 7.232 2.765 -17.753 1.00 88.50 91 ALA A N 1
ATOM 718 C CA . ALA A 1 91 ? 7.692 1.423 -18.081 1.00 88.50 91 ALA A CA 1
ATOM 719 C C . ALA A 1 91 ? 6.518 0.536 -18.527 1.00 88.50 91 ALA A C 1
ATOM 721 O O . ALA A 1 91 ? 5.429 0.580 -17.956 1.00 88.50 91 ALA A O 1
ATOM 722 N N . TYR A 1 92 ? 6.755 -0.309 -19.532 1.00 90.19 92 TYR A N 1
ATOM 723 C CA . TYR A 1 92 ? 5.731 -1.191 -20.107 1.00 90.19 92 TYR A CA 1
ATOM 724 C C . TYR A 1 92 ? 5.279 -2.299 -19.142 1.00 90.19 92 TYR A C 1
ATOM 726 O O . TYR A 1 92 ? 4.147 -2.773 -19.219 1.00 90.19 92 TYR A O 1
ATOM 734 N N . SER A 1 93 ? 6.166 -2.729 -18.242 1.00 86.00 93 SER A N 1
ATOM 735 C CA . SER A 1 93 ? 5.946 -3.856 -17.333 1.00 86.00 93 SER A CA 1
ATOM 736 C C . SER A 1 93 ? 5.313 -3.451 -16.001 1.00 86.00 93 SER A C 1
ATOM 738 O O . SER A 1 93 ? 4.977 -4.326 -15.202 1.00 86.00 93 SER A O 1
ATOM 740 N N . VAL A 1 94 ? 5.122 -2.152 -15.753 1.00 86.69 94 VAL A N 1
ATOM 741 C CA . VAL A 1 94 ? 4.740 -1.610 -14.445 1.00 86.69 94 VAL A CA 1
ATOM 742 C C . VAL A 1 94 ? 3.304 -1.101 -14.437 1.00 86.69 94 VAL A C 1
ATOM 744 O O . VAL A 1 94 ? 2.844 -0.423 -15.356 1.00 86.69 94 VAL A O 1
ATOM 747 N N . LEU A 1 95 ? 2.594 -1.391 -13.347 1.00 86.00 95 LEU A N 1
ATOM 748 C CA . LEU A 1 95 ? 1.286 -0.820 -13.084 1.00 86.00 95 LEU A CA 1
ATOM 749 C C . LEU A 1 95 ? 1.410 0.635 -12.637 1.00 86.00 95 LEU A C 1
ATOM 751 O O . LEU A 1 95 ? 2.195 0.983 -11.755 1.00 86.00 95 LEU A O 1
ATOM 755 N N . ARG A 1 96 ? 0.531 1.484 -13.164 1.00 90.38 96 ARG A N 1
ATOM 756 C CA . ARG A 1 96 ? 0.430 2.905 -12.794 1.00 90.38 96 ARG A CA 1
ATOM 757 C C . ARG A 1 96 ? -0.342 3.115 -11.484 1.00 90.38 96 ARG A C 1
ATOM 759 O O . ARG A 1 96 ? -1.226 3.964 -11.422 1.00 90.38 96 ARG A O 1
ATOM 766 N N . GLY A 1 97 ? -0.026 2.318 -10.466 1.00 88.75 97 GLY A N 1
ATOM 767 C CA . GLY A 1 97 ? -0.621 2.373 -9.130 1.00 88.75 97 GLY A CA 1
ATOM 768 C C . GLY A 1 97 ? -1.359 1.097 -8.726 1.00 88.75 97 GLY A C 1
ATOM 769 O O . GLY A 1 97 ? -2.047 0.472 -9.532 1.00 88.75 97 GLY A O 1
ATOM 770 N N . CYS A 1 98 ? -1.234 0.729 -7.452 1.00 87.25 98 CYS A N 1
ATOM 771 C CA . CYS A 1 98 ? -1.884 -0.438 -6.856 1.00 87.25 98 CYS A CA 1
ATOM 772 C C . CYS A 1 98 ? -3.416 -0.309 -6.802 1.00 87.25 98 CYS A C 1
ATOM 774 O O . CYS A 1 98 ? -4.118 -1.322 -6.839 1.00 87.25 98 CYS A O 1
ATOM 776 N N . ASP A 1 99 ? -3.924 0.926 -6.780 1.00 91.56 99 ASP A N 1
ATOM 777 C CA . ASP A 1 99 ? -5.353 1.247 -6.655 1.00 91.56 99 ASP A CA 1
ATOM 778 C C . ASP A 1 99 ? -6.215 0.657 -7.785 1.00 91.56 99 ASP A C 1
ATOM 780 O O . ASP A 1 99 ? -7.404 0.405 -7.628 1.00 91.56 99 ASP A O 1
ATOM 784 N N . ARG A 1 100 ? -5.600 0.340 -8.933 1.00 89.88 100 ARG A N 1
ATOM 785 C CA . ARG A 1 100 ? -6.289 -0.310 -10.060 1.00 89.88 100 ARG A CA 1
ATOM 786 C C . ARG A 1 100 ? -6.672 -1.767 -9.791 1.00 89.88 100 ARG A C 1
ATOM 788 O O . ARG A 1 100 ? -7.521 -2.304 -10.494 1.00 89.88 100 ARG A O 1
ATOM 795 N N . ILE A 1 101 ? -6.005 -2.429 -8.847 1.00 90.12 101 ILE A N 1
ATOM 796 C CA . ILE A 1 101 ? -6.180 -3.864 -8.570 1.00 90.12 101 ILE A CA 1
ATOM 797 C C . ILE A 1 101 ? -6.918 -4.059 -7.246 1.00 90.12 101 ILE A C 1
ATOM 799 O O . ILE A 1 101 ? -7.822 -4.897 -7.143 1.00 90.12 101 ILE A O 1
ATOM 803 N N . ILE A 1 102 ? -6.493 -3.307 -6.232 1.00 90.00 102 ILE A N 1
ATOM 804 C CA . ILE A 1 102 ? -6.947 -3.407 -4.849 1.00 90.00 102 ILE A CA 1
ATOM 805 C C . ILE A 1 102 ? -7.236 -1.994 -4.342 1.00 90.00 102 ILE A C 1
ATOM 807 O O . ILE A 1 102 ? -6.397 -1.121 -4.555 1.00 90.00 102 ILE A O 1
ATOM 811 N N . PRO A 1 103 ? -8.342 -1.774 -3.610 1.00 92.31 103 PRO A N 1
ATOM 812 C CA . PRO A 1 103 ? -8.602 -0.484 -2.982 1.00 92.31 103 PRO A CA 1
ATOM 813 C C . PRO A 1 103 ? -7.559 -0.177 -1.900 1.00 92.31 103 PRO A C 1
ATOM 815 O O . PRO A 1 103 ? -7.357 -0.964 -0.972 1.00 92.31 103 PRO A O 1
ATOM 818 N N . VAL A 1 104 ? -6.910 0.982 -2.007 1.00 91.62 104 VAL A N 1
ATOM 819 C CA . VAL A 1 104 ? -5.914 1.443 -1.029 1.00 91.62 104 VAL A CA 1
ATOM 820 C C . VAL A 1 104 ? -6.564 2.351 0.017 1.00 91.62 104 VAL A C 1
ATOM 822 O O . VAL A 1 104 ? -7.289 3.289 -0.308 1.00 91.62 104 VAL A O 1
ATOM 825 N N . ASP A 1 105 ? -6.265 2.123 1.297 1.00 91.50 105 ASP A N 1
ATOM 826 C CA . ASP A 1 105 ? -6.811 2.923 2.397 1.00 91.50 105 ASP A CA 1
ATOM 827 C C . ASP A 1 105 ? -5.999 4.166 2.726 1.00 91.50 105 ASP A C 1
ATOM 829 O O . ASP A 1 105 ? -6.575 5.179 3.140 1.00 91.50 105 ASP A O 1
ATOM 833 N N . ILE A 1 106 ? -4.673 4.037 2.660 1.00 91.94 106 ILE A N 1
ATOM 834 C CA . ILE A 1 106 ? -3.703 5.067 3.025 1.00 91.94 106 ILE A CA 1
ATOM 835 C C . ILE A 1 106 ? -2.526 5.005 2.062 1.00 91.94 106 ILE A C 1
ATOM 837 O O . ILE A 1 106 ? -1.972 3.937 1.794 1.00 91.94 106 ILE A O 1
ATOM 841 N N . TYR A 1 107 ? -2.120 6.183 1.605 1.00 92.75 107 TYR A N 1
ATOM 842 C CA . TYR A 1 107 ? -0.965 6.386 0.747 1.00 92.75 107 TYR A CA 1
ATOM 843 C C . TYR A 1 107 ? 0.156 7.030 1.557 1.00 92.75 107 TYR A C 1
ATOM 845 O O . TYR A 1 107 ? -0.019 8.112 2.115 1.00 92.75 107 TYR A O 1
ATOM 853 N N . VAL A 1 108 ? 1.313 6.374 1.608 1.00 90.25 108 VAL A N 1
ATOM 854 C CA . VAL A 1 108 ? 2.524 6.930 2.217 1.00 90.25 108 VAL A CA 1
ATOM 855 C C . VAL A 1 108 ? 3.412 7.476 1.094 1.00 90.25 108 VAL A C 1
ATOM 857 O O . VAL A 1 108 ? 3.871 6.697 0.250 1.00 90.25 108 VAL A O 1
ATOM 860 N N . PRO A 1 109 ? 3.648 8.798 1.025 1.00 90.00 109 PRO A N 1
ATOM 861 C CA . PRO A 1 109 ? 4.523 9.385 0.016 1.00 90.00 109 PRO A CA 1
ATOM 862 C C . PRO A 1 109 ? 6.003 9.115 0.330 1.00 90.00 109 PRO A C 1
ATOM 864 O O . PRO A 1 109 ? 6.413 9.121 1.488 1.00 90.00 109 PRO A O 1
ATOM 867 N N . GLY A 1 110 ? 6.812 8.900 -0.712 1.00 87.88 110 GLY A N 1
ATOM 868 C CA . GLY A 1 110 ? 8.270 8.752 -0.608 1.00 87.88 110 GLY A CA 1
ATOM 869 C C . GLY A 1 110 ? 8.878 7.842 -1.678 1.00 87.88 110 GLY A C 1
ATOM 870 O O . GLY A 1 110 ? 8.158 7.101 -2.343 1.00 87.88 110 GLY A O 1
ATOM 871 N N . CYS A 1 111 ? 10.198 7.901 -1.875 1.00 83.62 111 CYS A N 1
ATOM 872 C CA . CYS A 1 111 ? 10.913 7.054 -2.840 1.00 83.62 111 CYS A CA 1
ATOM 873 C C . CYS A 1 111 ? 12.404 6.869 -2.463 1.00 83.62 111 CYS A C 1
ATOM 875 O O . CYS A 1 111 ? 13.261 7.439 -3.137 1.00 83.62 111 CYS A O 1
ATOM 877 N N . PRO A 1 112 ? 12.741 6.085 -1.414 1.00 75.19 112 PRO A N 1
ATOM 878 C CA . PRO A 1 112 ? 11.855 5.404 -0.461 1.00 75.19 112 PRO A CA 1
ATOM 879 C C . PRO A 1 112 ? 11.333 6.359 0.637 1.00 75.19 112 PRO A C 1
ATOM 881 O O . PRO A 1 112 ? 11.948 7.393 0.894 1.00 75.19 112 PRO A O 1
ATOM 884 N N . PRO A 1 113 ? 10.177 6.081 1.264 1.00 81.06 113 PRO A N 1
ATOM 885 C CA . PRO A 1 113 ? 9.664 6.904 2.361 1.00 81.06 113 PRO A CA 1
ATOM 886 C C . PRO A 1 113 ? 10.548 6.803 3.608 1.00 81.06 113 PRO A C 1
ATOM 888 O O . PRO A 1 113 ? 11.123 5.750 3.889 1.00 81.06 113 PRO A O 1
ATOM 891 N N . SER A 1 114 ? 10.625 7.894 4.375 1.00 84.88 114 SER A N 1
ATOM 892 C CA . SER A 1 114 ? 11.319 7.899 5.664 1.00 84.88 114 SER A CA 1
ATOM 893 C C . SER A 1 114 ? 10.605 6.994 6.674 1.00 84.88 114 SER A C 1
ATOM 895 O O . SER A 1 114 ? 9.392 6.770 6.590 1.00 84.88 114 SER A O 1
ATOM 897 N N . ALA A 1 115 ? 11.352 6.488 7.661 1.00 80.44 115 ALA A N 1
ATOM 898 C CA . ALA A 1 115 ? 10.788 5.670 8.738 1.00 80.44 115 ALA A CA 1
ATOM 899 C C . ALA A 1 115 ? 9.650 6.401 9.473 1.00 80.44 115 ALA A C 1
ATOM 901 O O . ALA A 1 115 ? 8.619 5.809 9.787 1.00 80.44 115 ALA A O 1
ATOM 902 N N . GLU A 1 116 ? 9.812 7.708 9.678 1.00 83.12 116 GLU A N 1
ATOM 903 C CA . GLU A 1 116 ? 8.819 8.576 10.309 1.00 83.12 116 GLU A CA 1
ATOM 904 C C . GLU A 1 116 ? 7.543 8.702 9.473 1.00 83.12 116 GLU A C 1
ATOM 906 O O . GLU A 1 116 ? 6.443 8.603 10.014 1.00 83.12 116 GLU A O 1
ATOM 911 N N . ALA A 1 117 ? 7.667 8.861 8.150 1.00 84.69 117 ALA A N 1
ATOM 912 C CA . ALA A 1 117 ? 6.516 8.944 7.254 1.00 84.69 117 ALA A CA 1
ATOM 913 C C . ALA A 1 117 ? 5.724 7.628 7.231 1.00 84.69 117 ALA A C 1
ATOM 915 O O . ALA A 1 117 ? 4.490 7.638 7.248 1.00 84.69 117 ALA A O 1
ATOM 916 N N . LEU A 1 118 ? 6.421 6.489 7.248 1.00 83.12 118 LEU A N 1
ATOM 917 C CA . LEU A 1 118 ? 5.778 5.181 7.346 1.00 83.12 118 LEU A CA 1
ATOM 918 C C . LEU A 1 118 ? 5.055 5.014 8.688 1.00 83.12 118 LEU A C 1
ATOM 920 O O . LEU A 1 118 ? 3.891 4.606 8.712 1.00 83.12 118 LEU A O 1
ATOM 924 N N . LEU A 1 119 ? 5.711 5.375 9.794 1.00 84.56 119 LEU A N 1
ATOM 925 C CA . LEU A 1 119 ? 5.111 5.340 11.126 1.00 84.56 119 LEU A CA 1
ATOM 926 C C . LEU A 1 119 ? 3.863 6.226 11.197 1.00 84.56 119 LEU A C 1
ATOM 928 O O . LEU A 1 119 ? 2.829 5.805 11.716 1.00 84.56 119 LEU A O 1
ATOM 932 N N . TYR A 1 120 ? 3.928 7.425 10.620 1.00 88.25 120 TYR A N 1
ATOM 933 C CA . TYR A 1 120 ? 2.788 8.325 10.527 1.00 88.25 120 TYR A CA 1
ATOM 934 C C . TYR A 1 120 ? 1.620 7.693 9.757 1.00 88.25 120 TYR A C 1
ATOM 936 O O . TYR A 1 120 ? 0.481 7.751 10.224 1.00 88.25 120 TYR A O 1
ATOM 944 N N . GLY A 1 121 ? 1.893 7.018 8.635 1.00 88.12 121 GLY A N 1
ATOM 945 C CA . GLY A 1 121 ? 0.882 6.278 7.873 1.00 88.12 121 GLY A CA 1
ATOM 946 C C . GLY A 1 121 ? 0.197 5.181 8.696 1.00 88.12 121 GLY A C 1
ATOM 947 O O . GLY A 1 121 ? -1.030 5.059 8.678 1.00 88.12 121 GLY A O 1
ATOM 948 N N . VAL A 1 122 ? 0.964 4.434 9.496 1.00 84.94 122 VAL A N 1
ATOM 949 C CA . VAL A 1 122 ? 0.418 3.413 10.409 1.00 84.94 122 VAL A CA 1
ATOM 950 C C . VAL A 1 122 ? -0.422 4.047 11.521 1.00 84.94 122 VAL A C 1
ATOM 952 O O . VAL A 1 122 ? -1.525 3.578 11.806 1.00 84.94 122 VAL A O 1
ATOM 955 N N . LEU A 1 123 ? 0.039 5.145 12.126 1.00 87.69 123 LEU A N 1
ATOM 956 C CA . LEU A 1 123 ? -0.727 5.877 13.142 1.00 87.69 123 LEU A CA 1
ATOM 957 C C . LEU A 1 123 ? -2.033 6.444 12.569 1.00 87.69 123 LEU A C 1
ATOM 959 O O . LEU A 1 123 ? -3.076 6.429 13.229 1.00 87.69 123 LEU A O 1
ATOM 963 N N . GLN A 1 124 ? -2.007 6.922 11.327 1.00 90.12 124 GLN A N 1
ATOM 964 C CA . GLN A 1 124 ? -3.198 7.378 10.619 1.00 90.12 124 GLN A CA 1
ATOM 965 C C . GLN A 1 124 ? -4.175 6.221 10.366 1.00 90.12 124 GLN A C 1
ATOM 967 O O . GLN A 1 124 ? -5.385 6.412 10.532 1.00 90.12 124 GLN A O 1
ATOM 972 N N . LEU A 1 125 ? -3.674 5.015 10.068 1.00 87.06 125 LEU A N 1
ATOM 973 C CA . LEU A 1 125 ? -4.504 3.813 9.957 1.00 87.06 125 LEU A CA 1
ATOM 974 C C . LEU A 1 125 ? -5.167 3.467 11.286 1.00 87.06 125 LEU A C 1
ATOM 976 O O . LEU A 1 125 ? -6.382 3.285 11.337 1.00 87.06 125 LEU A O 1
ATOM 980 N N . GLN A 1 126 ? -4.402 3.451 12.378 1.00 85.12 126 GLN A N 1
ATOM 981 C CA . GLN A 1 126 ? -4.939 3.191 13.715 1.00 85.12 126 GLN A CA 1
ATOM 982 C C . GLN A 1 126 ? -6.052 4.186 14.078 1.00 85.12 126 GLN A C 1
ATOM 984 O O . GLN A 1 126 ? -7.101 3.793 14.596 1.00 85.12 126 GLN A O 1
ATOM 989 N N . LYS A 1 127 ? -5.879 5.473 13.743 1.00 88.31 127 LYS A N 1
ATOM 990 C CA . LYS A 1 127 ? -6.925 6.497 13.914 1.00 88.31 127 LYS A CA 1
ATOM 991 C C . LYS A 1 127 ? -8.153 6.224 13.036 1.00 88.31 127 LYS A C 1
ATOM 993 O O . LYS A 1 127 ? -9.274 6.419 13.503 1.00 88.31 127 LYS A O 1
ATOM 998 N N . LYS A 1 128 ? -7.973 5.769 11.788 1.00 86.25 128 LYS A N 1
ATOM 999 C CA . LYS A 1 128 ? -9.072 5.389 10.876 1.00 86.25 128 LYS A CA 1
ATOM 1000 C C . LYS A 1 128 ? -9.877 4.214 11.441 1.00 86.25 128 LYS A C 1
ATOM 1002 O O . LYS A 1 128 ? -11.099 4.315 11.507 1.00 86.25 128 LYS A O 1
ATOM 1007 N N . ILE A 1 129 ? -9.198 3.181 11.939 1.00 84.81 129 ILE A N 1
ATOM 1008 C CA . ILE A 1 129 ? -9.817 2.008 12.573 1.00 84.81 129 ILE A CA 1
ATOM 1009 C C . ILE A 1 129 ? -10.598 2.421 13.825 1.00 84.81 129 ILE A C 1
ATOM 1011 O O . ILE A 1 129 ? -11.772 2.089 13.948 1.00 84.81 129 ILE A O 1
ATOM 1015 N N . LYS A 1 130 ? -10.004 3.226 14.718 1.00 84.38 130 LYS A N 1
ATOM 1016 C CA . LYS A 1 130 ? -10.667 3.684 15.955 1.00 84.38 130 LYS A CA 1
ATOM 1017 C C . LYS A 1 130 ? -11.941 4.502 15.692 1.00 84.38 130 LYS A C 1
ATOM 1019 O O . LYS A 1 130 ? -12.853 4.498 16.515 1.00 84.38 130 LYS A O 1
ATOM 1024 N N . ARG A 1 131 ? -12.010 5.218 14.563 1.00 84.38 131 ARG A N 1
ATOM 1025 C CA . ARG A 1 131 ? -13.208 5.973 14.151 1.00 84.38 131 ARG A CA 1
ATOM 1026 C C . ARG A 1 131 ? -14.313 5.090 13.573 1.00 84.38 131 ARG A C 1
ATOM 1028 O O . ARG A 1 131 ? -15.467 5.511 13.595 1.00 84.38 131 ARG A O 1
ATOM 1035 N N . LYS A 1 132 ? -13.991 3.898 13.062 1.00 78.62 132 LYS A N 1
ATOM 1036 C CA . LYS A 1 132 ? -14.968 2.976 12.475 1.00 78.62 132 LYS A CA 1
ATOM 1037 C C . LYS A 1 132 ? -15.856 2.413 13.597 1.00 78.62 132 LYS A C 1
ATOM 1039 O O . LYS A 1 132 ? -15.497 1.477 14.298 1.00 78.62 132 LYS A O 1
ATOM 1044 N N . ARG A 1 133 ? -17.014 3.040 13.818 1.00 67.25 133 ARG A N 1
ATOM 1045 C CA . ARG A 1 133 ? -18.011 2.656 14.833 1.00 67.25 133 ARG A CA 1
ATOM 1046 C C . ARG A 1 133 ? -19.035 1.685 14.238 1.00 67.25 133 ARG A C 1
ATOM 10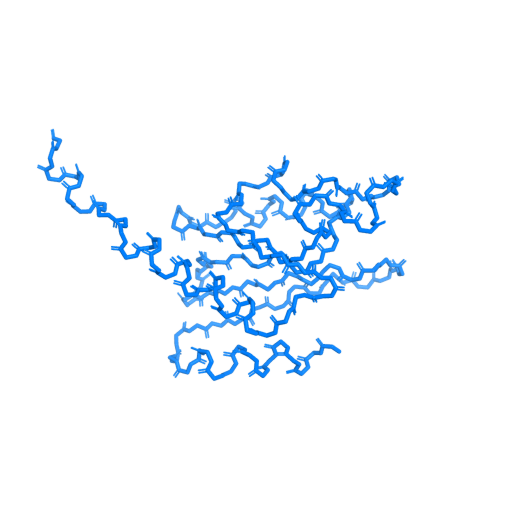48 O O . ARG A 1 133 ? -20.219 1.998 14.162 1.00 67.25 133 ARG A O 1
ATOM 1055 N N . GLU A 1 134 ? -18.579 0.509 13.814 1.00 69.50 134 GLU A N 1
ATOM 1056 C CA . GLU A 1 134 ? -19.454 -0.529 13.235 1.00 69.50 134 GLU A CA 1
ATOM 1057 C C . GLU A 1 134 ? -20.568 -0.944 14.209 1.00 69.50 134 GLU A C 1
ATOM 1059 O O . GLU A 1 134 ? -21.732 -1.005 13.824 1.00 69.50 134 GLU A O 1
ATOM 1064 N N . ALA A 1 135 ? -20.246 -1.081 15.499 1.00 64.81 135 ALA A N 1
ATOM 1065 C CA . ALA A 1 135 ? -21.222 -1.422 16.536 1.00 64.81 135 ALA A CA 1
ATOM 1066 C C . ALA A 1 135 ? -22.324 -0.359 16.727 1.00 64.81 135 ALA A C 1
ATOM 1068 O O . ALA A 1 135 ? -23.466 -0.699 17.023 1.00 64.81 135 ALA A O 1
ATOM 1069 N N . GLN A 1 136 ? -22.013 0.931 16.539 1.00 64.31 136 GLN A N 1
ATOM 1070 C CA . GLN A 1 136 ? -23.028 1.983 16.667 1.00 64.31 136 GLN A CA 1
ATOM 1071 C C . GLN A 1 136 ? -23.901 2.103 15.422 1.00 64.31 136 GLN A C 1
ATOM 1073 O O . GLN A 1 136 ? -25.071 2.435 15.555 1.00 64.31 136 GLN A O 1
ATOM 1078 N N . LEU A 1 137 ? -23.350 1.850 14.229 1.00 70.38 137 LEU A N 1
ATOM 1079 C CA . LEU A 1 137 ? -24.128 1.825 12.988 1.00 70.38 137 LEU A CA 1
ATOM 1080 C C . LEU A 1 137 ? -25.116 0.656 12.970 1.00 70.38 137 LEU A C 1
ATOM 1082 O O . LEU A 1 137 ? -26.229 0.835 12.490 1.00 70.38 137 LEU A O 1
ATOM 1086 N N . TRP A 1 138 ? -24.735 -0.498 13.528 1.00 74.50 138 TRP A N 1
ATOM 1087 C CA . TRP A 1 138 ? -25.645 -1.630 13.711 1.00 74.50 138 TRP A CA 1
ATOM 1088 C C . TRP A 1 138 ? -26.818 -1.283 14.638 1.00 74.50 138 TRP A C 1
ATOM 1090 O O . TRP A 1 138 ? -27.956 -1.543 14.283 1.00 74.50 138 TRP A O 1
ATOM 1100 N N . TYR A 1 139 ? -26.560 -0.624 15.774 1.00 76.75 139 TYR A N 1
ATOM 1101 C CA . TYR A 1 139 ? -27.617 -0.234 16.723 1.00 76.75 139 TYR A CA 1
ATOM 1102 C C . TYR A 1 139 ? -28.577 0.843 16.181 1.00 76.75 139 TYR A C 1
ATOM 1104 O O . TYR A 1 139 ? -29.684 1.008 16.680 1.00 76.75 139 TYR A O 1
ATOM 1112 N N . ARG A 1 140 ? -28.143 1.626 15.187 1.00 74.88 140 ARG A N 1
ATOM 1113 C CA . ARG A 1 140 ? -28.904 2.757 14.631 1.00 74.88 140 ARG A CA 1
ATOM 1114 C C . ARG A 1 140 ? -29.772 2.391 13.423 1.00 74.88 140 ARG A C 1
ATOM 1116 O O . ARG A 1 140 ? -30.307 3.303 12.792 1.00 74.88 140 ARG A O 1
ATOM 1123 N N . ARG A 1 141 ? -29.837 1.108 13.075 1.00 57.50 141 ARG A N 1
ATOM 1124 C CA . ARG A 1 141 ? -30.541 0.568 11.913 1.00 57.50 141 ARG A CA 1
ATOM 1125 C C . ARG A 1 141 ? -31.678 -0.326 12.372 1.00 57.50 141 ARG A C 1
ATOM 1127 O O . ARG A 1 141 ? -32.729 -0.263 11.705 1.00 57.50 141 ARG A O 1
#

pLDDT: mean 72.1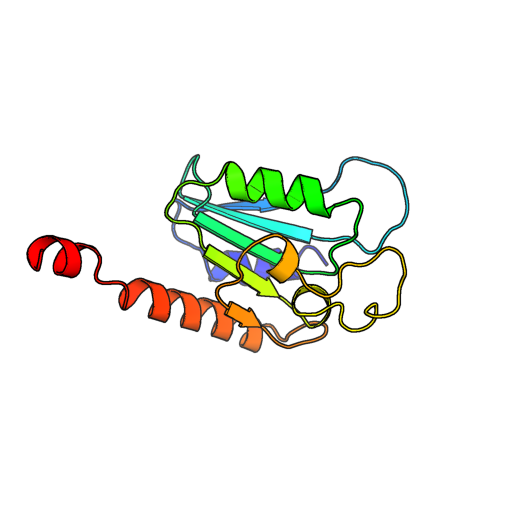7, std 18.56, range [35.09, 92.75]

Solvent-accessible surface area (backbone atoms only — not comparable to full-atom values): 8078 Å² total; per-residue (Å²): 132,65,63,64,59,48,60,56,44,51,72,75,54,75,61,99,52,62,47,78,47,72,57,71,84,83,82,89,78,98,61,82,73,54,44,38,44,37,40,15,65,64,97,46,49,37,35,41,37,40,46,32,49,46,33,61,84,48,48,64,59,55,40,51,56,61,69,72,37,56,91,73,58,44,30,38,27,36,15,36,22,16,61,45,10,41,95,44,46,85,42,91,58,41,35,65,19,48,59,83,72,45,81,64,75,44,79,28,73,32,88,78,48,52,74,66,49,51,50,49,46,51,54,51,46,53,52,53,55,72,64,62,53,63,75,58,56,61,75,74,108

InterPro domains:
  IPR006137 NADH:ubiquinone oxidoreductase-like, 20kDa subunit [PF01058] (44-125)
  IPR006138 NADH-ubiquinone oxidoreductase, 20 Kd subunit [PS01150] (97-113)
  IPR006138 NADH-ubiquinone oxidoreductase, 20 Kd subunit [TIGR01957] (45-131)

Mean predicted aligned error: 10.27 Å

Radius of gyration: 15.7 Å; Cα contacts (8 Å, |Δi|>4): 216; chains: 1; bounding box: 48×28×41 Å